Protein AF-E7C228-F1 (afdb_monomer_lite)

pLDDT: mean 93.17, std 3.85, range [82.06, 97.81]

Foldseek 3Di:
DVLVVLLLLQLLLQLLVQLLVCVVVVDDLVSSLVSSCCRSQVVQQVLCVVVVNPDGPCVVPVVSSVSSSVSSVVSVVCVVVCVVCVVVSVVSNVSSVVSCVVVSVVD

Structure (mmCIF, N/CA/C/O backbone):
data_AF-E7C228-F1
#
_entry.id   AF-E7C228-F1
#
loop_
_atom_site.group_PDB
_atom_site.id
_atom_site.type_symbol
_atom_site.label_atom_id
_atom_site.label_alt_id
_atom_site.label_comp_id
_atom_site.label_asym_id
_atom_site.label_entity_id
_atom_site.label_seq_id
_atom_site.pdbx_PDB_ins_code
_atom_site.Cartn_x
_atom_site.Cartn_y
_atom_site.Cartn_z
_atom_site.occupancy
_atom_site.B_iso_or_equiv
_atom_site.auth_seq_id
_atom_site.auth_comp_id
_atom_site.auth_asym_id
_atom_site.auth_atom_id
_atom_site.pdbx_PDB_model_num
ATOM 1 N N . MET A 1 1 ? -16.160 13.457 2.758 1.00 82.06 1 MET A N 1
ATOM 2 C CA . MET A 1 1 ? -16.003 13.508 1.285 1.00 82.06 1 MET A CA 1
ATOM 3 C C . MET A 1 1 ? -14.540 13.708 0.894 1.00 82.06 1 MET A C 1
ATOM 5 O O . MET A 1 1 ? -13.963 12.764 0.381 1.00 82.06 1 MET A O 1
ATOM 9 N N . LEU A 1 2 ? -13.902 14.844 1.218 1.00 90.69 2 LEU A N 1
ATOM 10 C CA . LEU A 1 2 ? -12.492 15.097 0.864 1.00 90.69 2 LEU A CA 1
ATOM 11 C C . LEU A 1 2 ? -11.511 14.046 1.423 1.00 90.69 2 LEU A C 1
ATOM 13 O O . LEU A 1 2 ? -10.788 13.431 0.650 1.00 90.69 2 LEU A O 1
ATOM 17 N N . LEU A 1 3 ? -11.531 13.782 2.737 1.00 91.00 3 LEU A N 1
ATOM 18 C CA . LEU A 1 3 ? -10.633 12.794 3.363 1.00 91.00 3 LEU A CA 1
ATOM 19 C C . LEU A 1 3 ? -10.780 11.387 2.778 1.00 91.00 3 LEU A C 1
ATOM 21 O O . LEU A 1 3 ? -9.801 10.664 2.679 1.00 91.00 3 LEU A O 1
ATOM 25 N N . HIS A 1 4 ? -11.988 11.015 2.357 1.00 91.44 4 HIS A N 1
ATOM 26 C CA . HIS A 1 4 ? -12.226 9.718 1.735 1.00 91.44 4 HIS A CA 1
ATOM 27 C C . HIS A 1 4 ? -11.577 9.632 0.348 1.00 91.44 4 HIS A C 1
ATOM 29 O O . HIS A 1 4 ? -10.909 8.652 0.051 1.00 91.44 4 HIS A O 1
ATOM 35 N N . ILE A 1 5 ? -11.686 10.682 -0.474 1.00 94.19 5 ILE A N 1
ATOM 36 C CA . ILE A 1 5 ? -11.004 10.739 -1.777 1.00 94.19 5 ILE A CA 1
ATOM 37 C C . ILE A 1 5 ? -9.487 10.670 -1.583 1.00 94.19 5 ILE A C 1
ATOM 39 O O . ILE A 1 5 ? -8.813 9.887 -2.245 1.00 94.19 5 ILE A O 1
ATOM 43 N N . LEU A 1 6 ? -8.952 11.453 -0.644 1.00 94.12 6 LEU A N 1
ATOM 44 C CA . LEU A 1 6 ? -7.520 11.447 -0.356 1.00 94.12 6 LEU A CA 1
ATOM 45 C C . LEU A 1 6 ? -7.055 10.099 0.216 1.00 94.12 6 LEU A C 1
ATOM 47 O O . LEU A 1 6 ? -5.950 9.664 -0.087 1.00 94.12 6 LEU A O 1
ATOM 51 N N . TYR A 1 7 ? -7.904 9.407 0.981 1.00 94.50 7 TYR A N 1
ATOM 52 C CA . TYR A 1 7 ? -7.641 8.050 1.455 1.00 94.50 7 TYR A CA 1
ATOM 53 C C . TYR A 1 7 ? -7.550 7.059 0.291 1.00 94.50 7 TYR A C 1
ATOM 55 O O . TYR A 1 7 ? -6.595 6.291 0.234 1.00 94.50 7 TYR A O 1
ATOM 63 N N . LEU A 1 8 ? -8.479 7.119 -0.671 1.00 95.12 8 LEU A N 1
ATOM 64 C CA . LEU A 1 8 ? -8.438 6.282 -1.876 1.00 95.12 8 LEU A CA 1
ATOM 65 C C . LEU A 1 8 ? -7.171 6.531 -2.706 1.00 95.12 8 LEU A C 1
ATOM 67 O O . LEU A 1 8 ? -6.544 5.585 -3.186 1.00 95.12 8 LEU A O 1
ATOM 71 N N . VAL A 1 9 ? -6.760 7.794 -2.838 1.00 94.56 9 VAL A N 1
ATOM 72 C CA . VAL A 1 9 ? -5.490 8.161 -3.482 1.00 94.56 9 VAL A CA 1
ATOM 73 C C . VAL A 1 9 ? -4.302 7.595 -2.700 1.00 94.56 9 VAL A C 1
ATOM 75 O O . VAL A 1 9 ? -3.406 7.012 -3.307 1.00 94.56 9 VAL A O 1
ATOM 78 N N . GLY A 1 10 ? -4.319 7.706 -1.370 1.00 94.75 10 GLY A N 1
ATOM 79 C CA . GLY A 1 10 ? -3.275 7.193 -0.485 1.00 94.75 10 GLY A CA 1
ATOM 80 C C . GLY A 1 10 ? -3.100 5.679 -0.590 1.00 94.75 10 GLY A C 1
ATOM 81 O O . GLY A 1 10 ? -2.003 5.220 -0.889 1.00 94.75 10 GLY A O 1
ATOM 82 N N . ILE A 1 11 ? -4.173 4.894 -0.430 1.00 96.38 11 ILE A N 1
ATOM 83 C CA . ILE A 1 11 ? -4.088 3.424 -0.535 1.00 96.38 11 ILE A CA 1
ATOM 84 C C . ILE A 1 11 ? -3.667 2.978 -1.938 1.00 96.38 11 ILE A C 1
ATOM 86 O O . ILE A 1 11 ? -2.996 1.961 -2.084 1.00 96.38 11 ILE A O 1
ATOM 90 N N . THR A 1 12 ? -4.019 3.750 -2.971 1.00 95.50 12 THR A N 1
ATOM 91 C CA . THR A 1 12 ? -3.559 3.488 -4.336 1.00 95.50 12 THR A CA 1
ATOM 92 C C . THR A 1 12 ? -2.056 3.718 -4.431 1.00 95.50 12 THR A C 1
ATOM 94 O O . THR A 1 12 ? -1.345 2.815 -4.851 1.00 95.50 12 THR A O 1
ATOM 97 N N . ALA A 1 13 ? -1.549 4.877 -4.001 1.00 93.88 13 ALA A N 1
ATOM 98 C CA . ALA A 1 13 ? -0.121 5.193 -4.042 1.00 93.88 13 ALA A CA 1
ATOM 99 C C . ALA A 1 13 ? 0.725 4.182 -3.246 1.00 93.88 13 ALA A C 1
ATOM 101 O O . ALA A 1 13 ? 1.705 3.655 -3.773 1.00 93.88 13 ALA A O 1
ATOM 102 N N . GLU A 1 14 ? 0.291 3.831 -2.037 1.00 95.06 14 GLU A N 1
ATOM 103 C CA . GLU A 1 14 ? 0.933 2.821 -1.187 1.00 95.06 14 GLU A CA 1
ATOM 104 C C . GLU A 1 14 ? 0.930 1.426 -1.823 1.00 95.06 14 GLU A C 1
ATOM 106 O O . GLU A 1 14 ? 1.931 0.706 -1.777 1.00 95.06 14 GLU A O 1
ATOM 111 N N . ALA A 1 15 ? -0.166 1.041 -2.487 1.00 96.38 15 ALA A N 1
ATOM 112 C CA . ALA A 1 15 ? -0.227 -0.214 -3.231 1.00 96.38 15 ALA A CA 1
ATOM 113 C C . ALA A 1 15 ? 0.830 -0.257 -4.341 1.00 96.38 15 ALA A C 1
ATOM 115 O O . ALA A 1 15 ? 1.493 -1.279 -4.529 1.00 96.38 15 ALA A O 1
ATOM 116 N N . MET A 1 16 ? 1.028 0.856 -5.053 1.00 94.12 16 MET A N 1
ATOM 117 C CA . MET A 1 16 ? 2.068 0.959 -6.078 1.00 94.12 16 MET A CA 1
ATOM 118 C C . MET A 1 16 ? 3.468 0.871 -5.451 1.00 94.12 16 MET A C 1
ATOM 120 O O . MET A 1 16 ? 4.323 0.142 -5.961 1.00 94.12 16 MET A O 1
ATOM 124 N N . THR A 1 17 ? 3.704 1.532 -4.313 1.00 92.50 17 THR A N 1
ATOM 125 C CA . THR A 1 17 ? 4.964 1.439 -3.555 1.00 92.50 17 THR A CA 1
ATOM 126 C C . THR A 1 17 ? 5.272 -0.009 -3.153 1.00 92.50 17 THR A C 1
ATOM 128 O O . THR A 1 17 ? 6.375 -0.507 -3.421 1.00 92.50 17 THR A O 1
ATOM 131 N N . GLY A 1 18 ? 4.290 -0.716 -2.584 1.00 94.38 18 GLY A N 1
ATOM 132 C CA . GLY A 1 18 ? 4.403 -2.128 -2.216 1.00 94.38 18 GLY A CA 1
ATOM 133 C C . GLY A 1 18 ? 4.633 -3.035 -3.427 1.00 94.38 18 GLY A C 1
ATOM 134 O O . GLY A 1 18 ? 5.527 -3.886 -3.406 1.00 94.38 18 GLY A O 1
ATOM 135 N N . ALA A 1 19 ? 3.919 -2.801 -4.530 1.00 95.81 19 ALA A N 1
ATOM 136 C CA . ALA A 1 19 ? 4.074 -3.574 -5.758 1.00 95.81 19 ALA A CA 1
ATOM 137 C C . ALA A 1 19 ? 5.474 -3.433 -6.373 1.00 95.81 19 ALA A C 1
ATOM 139 O O . ALA A 1 19 ? 6.086 -4.425 -6.773 1.00 95.81 19 ALA A O 1
ATOM 140 N N . LEU A 1 20 ? 6.035 -2.221 -6.391 1.00 93.19 20 LEU A N 1
ATOM 141 C CA . LEU A 1 20 ? 7.404 -1.986 -6.856 1.00 93.19 20 LEU A CA 1
ATOM 142 C C . LEU A 1 20 ? 8.437 -2.638 -5.934 1.00 93.19 20 LEU A C 1
ATOM 144 O O . LEU A 1 20 ? 9.455 -3.144 -6.411 1.00 93.19 20 LEU A O 1
ATOM 148 N N . ALA A 1 21 ? 8.204 -2.628 -4.619 1.00 93.06 21 ALA A N 1
ATOM 149 C CA . ALA A 1 21 ? 9.076 -3.296 -3.659 1.00 93.06 21 ALA A CA 1
ATOM 150 C C . ALA A 1 21 ? 9.091 -4.819 -3.859 1.00 93.06 21 ALA A C 1
ATOM 152 O O . ALA A 1 21 ? 10.173 -5.410 -3.912 1.00 93.06 21 ALA A O 1
ATOM 153 N N . ALA A 1 22 ? 7.922 -5.431 -4.054 1.00 95.38 22 ALA A N 1
ATOM 154 C CA . ALA A 1 22 ? 7.784 -6.848 -4.379 1.00 95.38 22 ALA A CA 1
ATOM 155 C C . ALA A 1 22 ? 8.400 -7.195 -5.746 1.00 95.38 22 ALA A C 1
ATOM 157 O O . ALA A 1 22 ? 9.142 -8.172 -5.871 1.00 95.38 22 ALA A O 1
ATOM 158 N N . GLY A 1 23 ? 8.189 -6.346 -6.756 1.00 91.44 23 GLY A N 1
ATOM 159 C CA . GLY A 1 23 ? 8.776 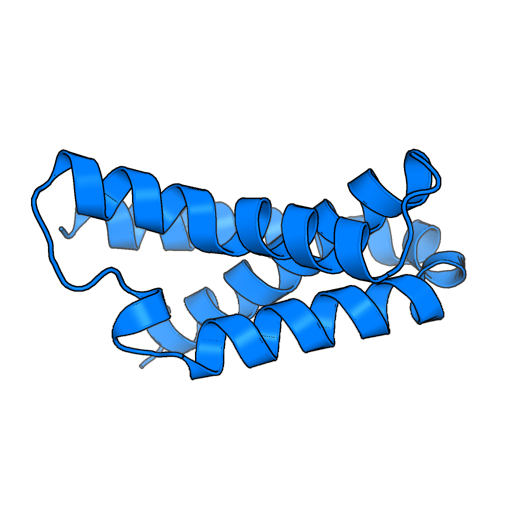-6.502 -8.089 1.00 91.44 23 GLY A CA 1
ATOM 160 C C . GLY A 1 23 ? 10.309 -6.489 -8.072 1.00 91.44 23 GLY A C 1
ATOM 161 O O . GLY A 1 23 ? 10.942 -7.320 -8.722 1.00 91.44 23 GLY A O 1
ATOM 162 N N . ARG A 1 24 ? 10.936 -5.633 -7.247 1.00 90.50 24 ARG A N 1
ATOM 163 C CA . ARG A 1 24 ? 12.402 -5.637 -7.037 1.00 90.50 24 ARG A CA 1
ATOM 164 C C . ARG A 1 24 ? 12.923 -6.949 -6.447 1.00 90.50 24 ARG A C 1
ATOM 166 O O . ARG A 1 24 ? 14.088 -7.285 -6.646 1.00 90.50 24 ARG A O 1
ATOM 173 N N . ARG A 1 25 ? 12.075 -7.692 -5.735 1.00 94.12 25 ARG A N 1
ATOM 174 C CA . ARG A 1 25 ? 12.375 -9.022 -5.186 1.00 94.12 25 ARG A CA 1
ATOM 175 C C . ARG A 1 25 ? 11.988 -10.165 -6.131 1.00 94.12 25 ARG A C 1
ATOM 177 O O . ARG A 1 25 ? 12.121 -11.316 -5.736 1.00 94.12 25 ARG A O 1
ATOM 184 N N . ARG A 1 26 ? 11.571 -9.861 -7.369 1.00 92.75 26 ARG A N 1
ATOM 185 C CA . ARG A 1 26 ? 11.137 -10.837 -8.386 1.00 92.75 26 ARG A CA 1
ATOM 186 C C . ARG A 1 26 ? 10.030 -11.774 -7.886 1.00 92.75 26 ARG A C 1
ATOM 188 O O . ARG A 1 26 ? 10.027 -12.955 -8.214 1.00 92.75 26 ARG A O 1
ATOM 195 N N . MET A 1 27 ? 9.116 -11.245 -7.074 1.00 96.06 27 MET A N 1
ATOM 196 C CA . MET A 1 27 ? 7.920 -11.978 -6.659 1.00 96.06 27 MET A CA 1
ATOM 197 C C . MET A 1 27 ? 6.964 -12.156 -7.843 1.00 96.06 27 MET A C 1
ATOM 199 O O . MET A 1 27 ? 6.971 -11.359 -8.784 1.00 96.06 27 MET A O 1
ATOM 203 N N . ASP A 1 28 ? 6.138 -13.195 -7.785 1.00 95.81 28 ASP A N 1
ATOM 204 C CA . ASP A 1 28 ? 5.048 -13.407 -8.731 1.00 95.81 28 ASP A CA 1
ATOM 205 C C . ASP A 1 28 ? 3.891 -12.419 -8.489 1.00 95.81 28 ASP A C 1
ATOM 207 O O . ASP A 1 28 ? 3.868 -11.670 -7.508 1.00 95.81 28 ASP A O 1
ATOM 211 N N . THR A 1 29 ? 2.907 -12.401 -9.390 1.00 94.31 29 THR A N 1
ATOM 212 C CA . THR A 1 29 ? 1.766 -11.474 -9.305 1.00 94.31 29 THR A CA 1
ATOM 213 C C . THR A 1 29 ? 0.993 -11.631 -7.998 1.00 94.31 29 THR A C 1
ATOM 215 O O . THR A 1 29 ? 0.552 -10.636 -7.425 1.00 94.31 29 THR A O 1
ATOM 218 N N . PHE A 1 30 ? 0.860 -12.861 -7.496 1.00 96.69 30 PHE A N 1
ATOM 219 C CA . PHE A 1 30 ? 0.211 -13.110 -6.216 1.00 96.69 30 PHE A CA 1
ATOM 220 C C . PHE A 1 30 ? 0.992 -12.468 -5.064 1.00 96.69 30 PHE A C 1
ATOM 222 O O . PHE A 1 30 ? 0.426 -11.689 -4.298 1.00 96.69 30 PHE A O 1
ATOM 229 N N . GLY A 1 31 ? 2.304 -12.704 -4.985 1.00 97.06 31 GLY A N 1
ATOM 230 C CA . GLY A 1 31 ? 3.169 -12.071 -3.995 1.00 97.06 31 GLY A CA 1
ATOM 231 C C . GLY A 1 31 ? 3.153 -10.543 -4.074 1.00 97.06 31 GLY A C 1
ATOM 232 O O . GLY A 1 31 ? 3.091 -9.874 -3.044 1.00 97.06 31 GLY A O 1
ATOM 233 N N . VAL A 1 32 ? 3.129 -9.980 -5.284 1.00 97.56 32 VAL A N 1
ATOM 234 C CA . VAL A 1 32 ? 2.986 -8.534 -5.511 1.00 97.56 32 VAL A CA 1
ATOM 235 C C . VAL A 1 32 ? 1.690 -7.994 -4.907 1.00 97.56 32 VAL A C 1
ATOM 237 O O . VAL A 1 32 ? 1.733 -6.992 -4.193 1.00 97.56 32 VAL A O 1
ATOM 240 N N . ILE A 1 33 ? 0.554 -8.655 -5.150 1.00 97.62 33 ILE A N 1
ATOM 241 C CA . ILE A 1 33 ? -0.744 -8.239 -4.603 1.00 97.62 33 ILE A CA 1
ATOM 242 C C . ILE A 1 33 ? -0.724 -8.306 -3.075 1.00 97.62 33 ILE A C 1
ATOM 244 O O . ILE A 1 33 ? -1.173 -7.363 -2.427 1.00 97.62 33 ILE A O 1
ATO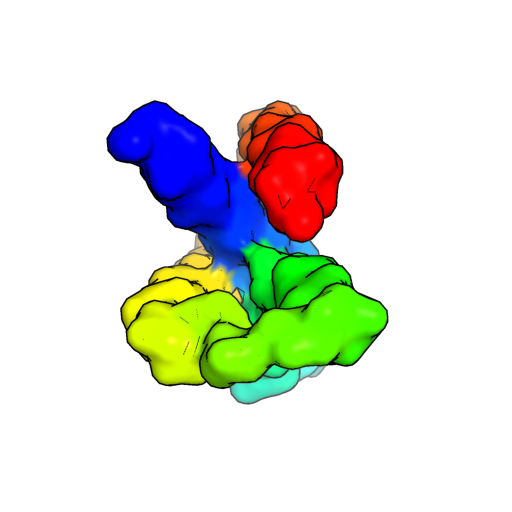M 248 N N . ILE A 1 34 ? -0.174 -9.371 -2.488 1.00 97.44 34 ILE A N 1
ATOM 249 C CA . ILE A 1 34 ? -0.097 -9.521 -1.028 1.00 97.44 34 ILE A CA 1
ATOM 250 C C . ILE A 1 34 ? 0.728 -8.398 -0.395 1.00 97.44 34 ILE A C 1
ATOM 252 O O . ILE A 1 34 ? 0.262 -7.763 0.551 1.00 97.44 34 ILE A O 1
ATOM 256 N N . ILE A 1 35 ? 1.918 -8.107 -0.928 1.00 97.81 35 ILE A N 1
ATOM 257 C CA . ILE A 1 35 ? 2.771 -7.035 -0.396 1.00 97.81 35 ILE A CA 1
ATOM 258 C C . ILE A 1 35 ? 2.111 -5.668 -0.582 1.00 97.81 35 ILE A C 1
ATOM 260 O O . ILE A 1 35 ? 2.066 -4.891 0.365 1.00 97.81 35 ILE A O 1
ATOM 264 N N . ALA A 1 36 ? 1.537 -5.388 -1.754 1.00 97.19 36 ALA A N 1
ATOM 265 C CA . ALA A 1 36 ? 0.812 -4.142 -1.999 1.00 97.19 36 ALA A CA 1
ATOM 266 C C . ALA A 1 36 ? -0.373 -3.955 -1.039 1.00 97.19 36 ALA A C 1
ATOM 268 O O . ALA A 1 36 ? -0.571 -2.869 -0.500 1.00 97.19 36 ALA A O 1
ATOM 269 N N . THR A 1 37 ? -1.123 -5.027 -0.775 1.00 97.38 37 THR A N 1
ATOM 270 C CA . THR A 1 37 ? -2.241 -5.043 0.180 1.00 97.38 37 THR A CA 1
ATOM 271 C C . THR A 1 37 ? -1.756 -4.769 1.598 1.00 97.38 37 THR A C 1
ATOM 273 O O . THR A 1 37 ? -2.289 -3.891 2.277 1.00 97.38 37 THR A O 1
ATOM 276 N N . ALA A 1 38 ? -0.704 -5.461 2.036 1.00 96.94 38 ALA A N 1
ATOM 277 C CA . ALA A 1 38 ? -0.113 -5.248 3.351 1.00 96.94 38 ALA A CA 1
ATOM 278 C C . ALA A 1 38 ? 0.387 -3.806 3.531 1.00 96.94 38 ALA A C 1
ATOM 280 O O . ALA A 1 38 ? 0.174 -3.218 4.587 1.00 96.94 38 ALA A O 1
ATOM 281 N N . THR A 1 39 ? 0.994 -3.209 2.504 1.00 95.38 39 THR A N 1
ATOM 282 C CA . THR A 1 39 ? 1.449 -1.814 2.543 1.00 95.38 39 THR A CA 1
ATOM 283 C C . THR A 1 39 ? 0.272 -0.833 2.602 1.00 95.38 39 THR A C 1
ATOM 285 O O . THR A 1 39 ? 0.217 0.002 3.499 1.00 95.38 39 THR A O 1
ATOM 288 N N . ALA A 1 40 ? -0.717 -0.975 1.716 1.00 96.50 40 ALA A N 1
ATOM 289 C CA . ALA A 1 40 ? -1.798 -0.000 1.569 1.00 96.50 40 ALA A CA 1
ATOM 290 C C . ALA A 1 40 ? -2.816 0.019 2.720 1.00 96.50 40 ALA A C 1
ATOM 292 O O . ALA A 1 40 ? -3.303 1.081 3.101 1.00 96.50 40 ALA A O 1
ATOM 293 N N . ILE A 1 41 ? -3.174 -1.147 3.266 1.00 95.88 41 ILE A N 1
ATOM 294 C CA . ILE A 1 41 ? -4.226 -1.275 4.293 1.00 95.88 41 ILE A CA 1
ATOM 295 C C . ILE A 1 41 ? -3.743 -1.926 5.592 1.00 95.88 41 ILE A C 1
ATOM 297 O O . ILE A 1 41 ? -4.496 -1.966 6.571 1.00 95.88 41 ILE A O 1
ATOM 301 N N . GLY A 1 42 ? -2.488 -2.378 5.662 1.00 95.50 42 GLY A N 1
ATOM 302 C CA . GLY A 1 42 ? -1.925 -2.968 6.878 1.00 95.50 42 GLY A CA 1
ATOM 303 C C . GLY A 1 42 ? -1.847 -1.982 8.039 1.00 95.50 42 GLY A C 1
ATOM 304 O O . GLY A 1 42 ? -2.250 -2.332 9.143 1.00 95.50 42 GLY A O 1
ATOM 305 N N . GLY A 1 43 ? -1.431 -0.733 7.802 1.00 93.81 43 GLY A N 1
ATOM 306 C CA . GLY A 1 43 ? -1.366 0.290 8.857 1.00 93.81 43 GLY A CA 1
ATOM 307 C C . GLY A 1 43 ? -2.729 0.572 9.500 1.00 93.81 43 GLY A C 1
ATOM 308 O O . GLY A 1 43 ? -2.862 0.545 10.723 1.00 93.81 43 GLY A O 1
ATOM 309 N N . GLY A 1 44 ? -3.767 0.751 8.674 1.00 93.31 44 GLY A N 1
ATOM 310 C CA . GLY A 1 44 ? -5.147 0.903 9.148 1.00 93.31 44 GLY A CA 1
ATOM 311 C C . GLY A 1 44 ? -5.664 -0.343 9.870 1.00 93.31 44 GLY A C 1
ATOM 312 O O . GLY A 1 44 ? -6.321 -0.218 10.895 1.00 93.31 44 GLY A O 1
ATOM 313 N N . SER A 1 45 ? -5.299 -1.538 9.395 1.00 95.62 45 SER A N 1
ATOM 314 C CA . SER A 1 45 ? -5.658 -2.797 10.059 1.00 95.62 45 SER A CA 1
ATOM 315 C C . SER A 1 45 ? -5.021 -2.912 11.443 1.00 95.62 45 SER A C 1
ATOM 317 O O . SER A 1 45 ? -5.708 -3.253 12.398 1.00 95.62 45 SER A O 1
ATOM 319 N N . VAL A 1 46 ? -3.729 -2.591 11.578 1.00 96.19 46 VAL A N 1
ATOM 320 C CA . VAL A 1 46 ? -3.036 -2.588 12.876 1.00 96.19 46 VAL A CA 1
ATOM 321 C C . VAL A 1 46 ? -3.681 -1.582 13.824 1.00 96.19 46 VAL A C 1
ATOM 323 O O . VAL A 1 46 ? -3.961 -1.932 14.966 1.00 96.19 46 VAL A O 1
ATOM 326 N N . ARG A 1 47 ? -3.976 -0.364 13.351 1.00 94.50 47 ARG A N 1
ATOM 327 C CA . ARG A 1 47 ? -4.705 0.643 14.135 1.00 94.50 47 ARG A CA 1
ATOM 328 C C . ARG A 1 47 ? -6.042 0.095 14.633 1.00 94.50 47 ARG A C 1
ATOM 330 O O . ARG A 1 47 ? -6.305 0.144 15.828 1.00 94.50 47 ARG A O 1
ATOM 337 N N . ASP A 1 48 ? -6.869 -0.425 13.730 1.00 94.19 48 ASP A N 1
ATOM 338 C CA . ASP A 1 48 ? -8.211 -0.906 14.062 1.00 94.19 48 ASP A CA 1
ATOM 339 C C . ASP A 1 48 ? -8.147 -2.069 15.072 1.00 94.19 48 ASP A C 1
ATOM 341 O O . ASP A 1 48 ? -8.897 -2.080 16.043 1.00 94.19 48 ASP A O 1
ATOM 345 N N . ILE A 1 49 ? -7.187 -2.991 14.921 1.00 95.81 49 ILE A N 1
ATOM 346 C CA . ILE A 1 49 ? -6.956 -4.089 15.874 1.00 95.81 49 ILE A CA 1
ATOM 347 C C . ILE A 1 49 ? -6.553 -3.557 17.254 1.00 95.81 49 ILE A C 1
ATOM 349 O O . ILE A 1 49 ? -7.116 -3.994 18.257 1.00 95.81 49 ILE A O 1
ATOM 353 N N . LEU A 1 50 ? -5.597 -2.622 17.317 1.00 96.00 50 LEU A N 1
ATOM 354 C CA . LEU A 1 50 ? -5.111 -2.051 18.580 1.00 96.00 50 LEU A CA 1
ATOM 355 C C . LEU A 1 50 ? -6.200 -1.276 19.329 1.00 96.00 50 LEU A C 1
ATOM 357 O O . LEU A 1 50 ? -6.211 -1.280 20.557 1.00 96.00 50 LEU A O 1
ATOM 361 N N . LEU A 1 51 ? -7.117 -0.641 18.598 1.00 95.06 51 LEU A N 1
ATOM 362 C CA . LEU A 1 51 ? -8.244 0.106 19.160 1.00 95.06 51 LEU A CA 1
ATOM 363 C C . LEU A 1 51 ? -9.489 -0.766 19.400 1.00 95.06 51 LEU A C 1
ATOM 365 O O . LEU A 1 51 ? -10.496 -0.279 19.904 1.00 95.06 51 LEU A O 1
ATOM 369 N N . GLY A 1 52 ? -9.446 -2.057 19.053 1.00 95.31 52 GLY A N 1
ATOM 370 C CA . GLY A 1 52 ? -10.591 -2.961 19.186 1.00 95.31 52 GLY A CA 1
ATOM 371 C C . GLY A 1 52 ? -11.746 -2.648 18.225 1.00 95.31 52 GLY A C 1
ATOM 372 O O . GLY A 1 52 ? -12.886 -3.036 18.482 1.00 95.31 52 GLY A O 1
ATOM 373 N N . HIS A 1 53 ? -11.476 -1.949 17.123 1.00 93.94 53 HIS A N 1
ATOM 374 C CA . HIS A 1 53 ? -12.460 -1.573 16.116 1.00 93.94 53 HIS A CA 1
ATOM 375 C C . HIS A 1 53 ? -12.642 -2.692 15.088 1.00 93.94 53 HIS A C 1
ATOM 377 O O . HIS A 1 53 ? -11.781 -2.956 14.251 1.00 93.94 53 HIS A O 1
ATOM 383 N N . TYR A 1 54 ? -13.809 -3.335 15.136 1.00 94.00 54 TYR A N 1
ATOM 384 C CA . TYR A 1 54 ? -14.211 -4.379 14.197 1.00 94.00 54 TYR A CA 1
ATOM 385 C C . TYR A 1 54 ? -15.580 -4.060 13.575 1.00 94.00 54 TYR A C 1
ATOM 387 O O . TYR A 1 54 ? -16.424 -3.449 14.234 1.00 94.00 54 TYR A O 1
ATOM 395 N N . PRO A 1 55 ? -15.846 -4.504 12.333 1.00 94.25 55 PRO A N 1
ATOM 396 C CA . PRO A 1 55 ? -14.919 -5.176 11.415 1.00 94.25 55 PRO A CA 1
ATOM 397 C C . PRO A 1 55 ? -13.824 -4.230 10.891 1.00 94.25 55 PRO A C 1
ATOM 399 O O . PRO A 1 55 ? -14.032 -3.019 10.833 1.00 94.25 55 PRO A O 1
ATOM 402 N N . LEU A 1 56 ? -12.674 -4.788 10.487 1.00 94.62 56 LEU A N 1
ATOM 403 C CA . LEU A 1 56 ? -11.567 -4.008 9.911 1.00 94.62 56 LEU A CA 1
ATOM 404 C C . LEU A 1 56 ? -12.042 -3.216 8.687 1.00 94.62 56 LEU A C 1
ATOM 406 O O . LEU A 1 56 ? -12.907 -3.688 7.942 1.00 94.62 56 L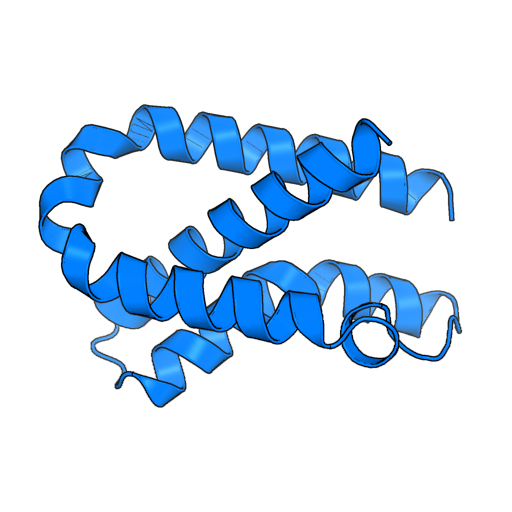EU A O 1
ATOM 410 N N . GLY A 1 57 ? -11.436 -2.053 8.428 1.00 91.75 57 GLY A N 1
ATOM 411 C CA . GLY A 1 57 ? -11.862 -1.165 7.339 1.00 91.75 57 GLY A CA 1
ATOM 412 C C . GLY A 1 57 ? -12.042 -1.853 5.977 1.00 91.75 57 GLY A C 1
ATOM 413 O O . GLY A 1 57 ? -13.055 -1.640 5.318 1.00 91.75 57 GLY A O 1
ATOM 414 N N . TRP A 1 58 ? -11.120 -2.733 5.584 1.00 94.00 58 TRP A N 1
ATOM 415 C CA . TRP A 1 58 ? -11.172 -3.466 4.310 1.00 94.00 58 TRP A CA 1
ATOM 416 C C . TRP A 1 58 ? -12.148 -4.655 4.302 1.00 94.00 58 TRP A C 1
ATOM 418 O O . TRP A 1 58 ? -12.546 -5.109 3.236 1.00 94.00 58 TRP A O 1
ATOM 428 N N . VAL A 1 59 ? -12.556 -5.154 5.474 1.00 95.19 59 VAL A N 1
ATOM 429 C CA . VAL A 1 59 ? -13.621 -6.165 5.602 1.00 95.19 59 VAL A CA 1
ATOM 430 C C . VAL A 1 59 ? -14.985 -5.495 5.463 1.00 95.19 59 VAL A C 1
ATOM 432 O O . VAL A 1 59 ? -15.879 -6.028 4.812 1.00 95.19 59 VAL A O 1
ATOM 435 N N . LYS A 1 60 ? -15.136 -4.301 6.048 1.00 95.19 60 LYS A N 1
ATOM 436 C CA . LYS A 1 60 ? -16.337 -3.474 5.896 1.00 95.19 60 LYS A CA 1
ATOM 437 C C . LYS A 1 60 ? -16.495 -2.936 4.471 1.00 95.19 60 LYS A C 1
AT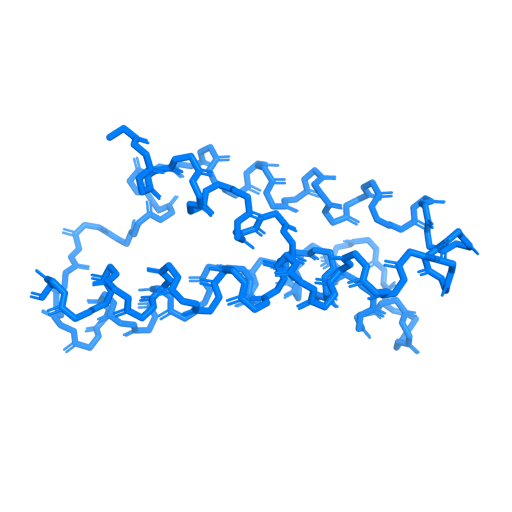OM 439 O O . LYS A 1 60 ? -17.620 -2.813 3.998 1.00 95.19 60 LYS A O 1
ATOM 444 N N . HIS A 1 61 ? -15.372 -2.629 3.822 1.00 95.38 61 HIS A N 1
ATOM 445 C CA . HIS A 1 61 ? -15.284 -2.051 2.482 1.00 95.38 61 HIS A CA 1
ATOM 446 C C . HIS A 1 61 ? -14.363 -2.894 1.579 1.00 95.38 61 HIS A C 1
ATOM 448 O O . HIS A 1 61 ? -13.202 -2.522 1.356 1.00 95.38 61 HIS A O 1
ATOM 454 N N . PRO A 1 62 ? -14.845 -4.045 1.064 1.00 95.56 62 PRO A N 1
ATOM 455 C CA . PRO A 1 62 ? -14.060 -4.942 0.211 1.00 95.56 62 PRO A CA 1
ATOM 456 C C . PRO A 1 62 ? -13.547 -4.279 -1.073 1.00 95.56 62 PRO A C 1
ATOM 458 O O . PRO A 1 62 ? -12.535 -4.703 -1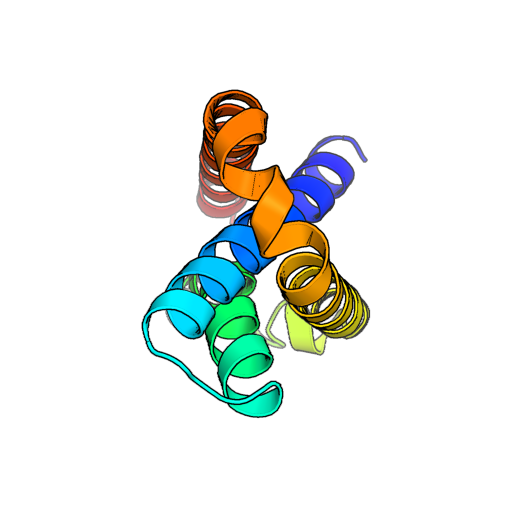.635 1.00 95.56 62 PRO A O 1
ATOM 461 N N . GLU A 1 63 ? -14.206 -3.211 -1.526 1.00 96.44 63 GLU A N 1
ATOM 462 C CA . GLU A 1 63 ? -13.786 -2.398 -2.662 1.00 96.44 63 GLU A CA 1
ATOM 463 C C . GLU A 1 63 ? -12.349 -1.876 -2.518 1.00 96.44 63 GLU A C 1
ATOM 465 O O . GLU A 1 63 ? -11.640 -1.771 -3.518 1.00 96.44 63 GLU A O 1
ATOM 470 N N . TYR A 1 64 ? -11.864 -1.632 -1.295 1.00 96.31 64 TYR A N 1
ATOM 471 C CA . TYR A 1 64 ? -10.485 -1.189 -1.070 1.00 96.31 64 TYR A CA 1
ATOM 472 C C . TYR A 1 64 ? -9.467 -2.253 -1.476 1.00 96.31 64 TYR A C 1
ATOM 474 O O . TYR A 1 64 ? -8.442 -1.923 -2.069 1.00 96.31 64 TYR A O 1
ATOM 482 N N . VAL A 1 65 ? -9.762 -3.532 -1.229 1.00 96.75 65 VAL A N 1
ATOM 483 C CA . VAL A 1 65 ? -8.890 -4.641 -1.644 1.00 96.75 65 VAL A CA 1
ATOM 484 C C . VAL A 1 65 ? -8.837 -4.729 -3.167 1.00 96.75 65 VAL A C 1
ATOM 486 O O . VAL A 1 65 ? -7.764 -4.912 -3.734 1.00 96.75 65 VAL A O 1
ATOM 489 N N . ILE A 1 66 ? -9.975 -4.538 -3.841 1.00 97.38 66 ILE A N 1
ATOM 490 C CA . ILE A 1 66 ? -10.051 -4.555 -5.308 1.00 97.38 66 ILE A CA 1
ATOM 491 C C . ILE A 1 66 ? -9.242 -3.396 -5.901 1.00 97.38 66 ILE A C 1
ATOM 493 O O . ILE A 1 66 ? -8.478 -3.604 -6.846 1.00 97.38 66 ILE A O 1
ATOM 497 N N . ILE A 1 67 ? -9.361 -2.193 -5.331 1.00 97.44 67 ILE A N 1
ATOM 498 C CA . ILE A 1 67 ? -8.591 -1.013 -5.750 1.00 97.44 67 ILE A CA 1
ATOM 499 C C . ILE A 1 67 ? -7.092 -1.279 -5.603 1.00 97.44 67 ILE A C 1
ATOM 501 O O . ILE A 1 67 ? -6.338 -1.085 -6.555 1.00 97.44 67 ILE A O 1
ATOM 505 N N . VAL A 1 68 ? -6.669 -1.784 -4.444 1.00 97.56 68 VAL A N 1
ATOM 506 C CA . VAL A 1 68 ? -5.260 -2.073 -4.155 1.00 97.56 68 VAL A CA 1
ATOM 507 C C . VAL A 1 68 ? -4.710 -3.170 -5.066 1.00 97.56 68 VAL A C 1
ATOM 509 O O . VAL A 1 68 ? -3.643 -2.996 -5.651 1.00 97.56 68 VAL A O 1
ATOM 512 N N . ALA A 1 69 ? -5.441 -4.269 -5.255 1.00 97.62 69 ALA A N 1
ATOM 513 C CA . ALA A 1 69 ? -5.030 -5.351 -6.146 1.00 97.62 69 ALA A CA 1
ATOM 514 C C . ALA A 1 69 ? -4.913 -4.872 -7.601 1.00 97.62 69 ALA A C 1
ATOM 516 O O . ALA A 1 69 ? -3.926 -5.165 -8.276 1.00 97.62 69 ALA A O 1
ATOM 517 N N . THR A 1 70 ? -5.877 -4.077 -8.071 1.00 97.62 70 THR A N 1
ATOM 518 C CA . THR A 1 70 ? -5.854 -3.509 -9.426 1.00 97.62 70 THR A CA 1
ATOM 519 C C . THR A 1 70 ? -4.674 -2.555 -9.594 1.00 97.62 70 THR A C 1
ATOM 521 O O . THR A 1 70 ? -3.927 -2.667 -10.566 1.00 97.62 70 THR A O 1
ATOM 524 N N . ALA A 1 71 ? -4.443 -1.663 -8.626 1.00 96.19 71 ALA A N 1
ATOM 525 C CA . ALA A 1 71 ? -3.298 -0.758 -8.625 1.00 96.19 71 ALA A CA 1
ATOM 526 C C . ALA A 1 71 ? -1.969 -1.526 -8.634 1.00 96.19 71 ALA A C 1
ATOM 528 O O . ALA A 1 71 ? -1.068 -1.187 -9.404 1.00 96.19 71 ALA A O 1
ATOM 529 N N . ALA A 1 72 ? -1.855 -2.595 -7.844 1.00 96.62 72 ALA A N 1
ATOM 530 C CA . ALA A 1 72 ? -0.669 -3.439 -7.792 1.00 96.62 72 ALA A CA 1
ATOM 531 C C . ALA A 1 72 ? -0.376 -4.098 -9.147 1.00 96.62 72 ALA A C 1
ATOM 533 O O . ALA A 1 72 ? 0.745 -4.003 -9.649 1.00 96.62 72 ALA A O 1
ATOM 534 N N . VAL A 1 73 ? -1.390 -4.695 -9.784 1.00 96.06 73 VAL A N 1
ATOM 535 C CA . VAL A 1 73 ? -1.246 -5.325 -11.106 1.00 96.06 73 VAL A CA 1
ATOM 536 C C . VAL A 1 73 ? -0.867 -4.286 -12.161 1.00 96.06 73 VAL A C 1
ATOM 538 O O . VAL A 1 73 ? 0.122 -4.472 -12.870 1.00 96.06 73 VAL A O 1
ATOM 541 N N . LEU A 1 74 ? -1.567 -3.149 -12.222 1.00 95.25 74 LEU A N 1
ATOM 542 C CA . LEU A 1 74 ? -1.243 -2.067 -13.159 1.00 95.25 74 LEU A CA 1
ATOM 543 C C . LEU A 1 74 ? 0.182 -1.537 -12.957 1.00 95.25 74 LEU A C 1
ATOM 545 O O . LEU A 1 74 ? 0.890 -1.258 -13.925 1.00 95.25 74 LEU A O 1
ATOM 549 N N . THR A 1 75 ? 0.644 -1.465 -11.710 1.00 93.31 75 THR A N 1
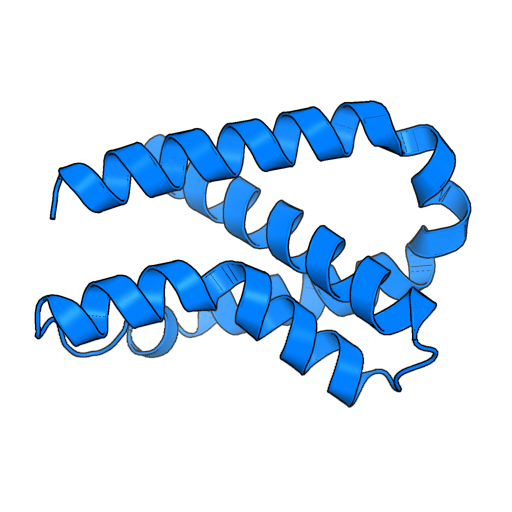ATOM 550 C CA . THR A 1 75 ? 2.005 -1.026 -11.389 1.00 93.31 75 THR A CA 1
ATOM 551 C C . THR A 1 75 ? 3.063 -1.947 -11.974 1.00 93.31 75 THR A C 1
ATOM 553 O O . THR A 1 75 ? 4.099 -1.458 -12.416 1.00 93.31 75 THR A O 1
ATOM 556 N N . THR A 1 76 ? 2.820 -3.260 -12.033 1.00 90.50 76 THR A N 1
ATOM 557 C CA . THR A 1 76 ? 3.787 -4.189 -12.643 1.00 90.50 76 THR A CA 1
ATOM 558 C C . THR A 1 76 ? 3.957 -3.948 -14.143 1.00 90.50 76 THR A C 1
ATOM 560 O O . THR A 1 76 ? 5.069 -4.048 -14.652 1.00 90.50 76 THR A O 1
ATOM 563 N N . ILE A 1 77 ? 2.886 -3.542 -14.832 1.00 89.62 77 ILE A N 1
ATOM 564 C CA . ILE A 1 77 ? 2.901 -3.202 -16.262 1.00 89.62 77 ILE A CA 1
ATOM 565 C C . ILE A 1 77 ? 3.615 -1.861 -16.490 1.00 89.62 77 ILE A C 1
ATOM 567 O O . ILE A 1 77 ? 4.420 -1.724 -17.408 1.00 89.62 77 ILE A O 1
ATOM 571 N N . VAL A 1 78 ? 3.356 -0.872 -15.630 1.00 89.69 78 VAL A N 1
ATOM 572 C CA . VAL A 1 78 ? 3.906 0.494 -15.742 1.00 89.69 78 VAL A CA 1
ATOM 573 C C . VAL A 1 78 ? 5.286 0.629 -15.069 1.00 89.69 78 VAL A C 1
ATOM 575 O O . VAL A 1 78 ? 5.920 1.684 -15.129 1.00 89.69 78 VAL A O 1
ATOM 578 N N . ALA A 1 79 ? 5.814 -0.449 -14.480 1.00 86.88 79 ALA A N 1
ATOM 579 C CA . ALA A 1 79 ? 7.098 -0.471 -13.779 1.00 86.88 79 ALA A CA 1
ATOM 580 C C . ALA A 1 79 ? 8.279 0.135 -14.574 1.00 86.88 79 ALA A C 1
ATOM 582 O O . ALA A 1 79 ? 9.072 0.850 -13.959 1.00 86.88 79 ALA A O 1
ATOM 583 N N . PRO A 1 80 ? 8.403 -0.043 -15.909 1.00 86.44 80 PRO A N 1
ATOM 584 C CA . PRO A 1 80 ? 9.480 0.583 -16.685 1.00 86.44 80 PRO A CA 1
ATOM 585 C C . PRO A 1 80 ? 9.422 2.119 -16.724 1.00 86.44 80 PRO A C 1
ATOM 587 O O . PRO A 1 80 ? 10.455 2.771 -16.843 1.00 86.44 80 PRO A O 1
ATOM 590 N N . VAL A 1 81 ? 8.226 2.708 -16.608 1.00 87.62 81 VAL A N 1
ATOM 591 C CA . VAL A 1 81 ? 8.003 4.169 -16.635 1.00 87.62 81 VAL A CA 1
ATOM 592 C C . VAL A 1 81 ? 8.145 4.780 -15.235 1.00 87.62 81 VAL A C 1
ATOM 594 O O . VAL A 1 81 ? 8.373 5.979 -15.072 1.00 87.62 81 VAL A O 1
ATOM 597 N N . MET A 1 82 ? 8.073 3.945 -14.201 1.00 82.81 82 MET A N 1
ATOM 598 C CA . MET A 1 82 ? 8.106 4.361 -12.805 1.00 82.81 82 MET A CA 1
ATOM 599 C C . MET A 1 82 ? 9.312 5.226 -12.392 1.00 82.81 82 MET A C 1
ATOM 601 O O . MET A 1 82 ? 9.111 6.177 -11.631 1.00 82.81 82 MET A O 1
ATOM 605 N N . PRO A 1 83 ? 10.549 4.989 -12.883 1.00 83.88 83 PRO A N 1
ATOM 606 C CA . PRO A 1 83 ? 11.690 5.842 -12.549 1.00 83.88 83 PRO A CA 1
ATOM 607 C C . PRO A 1 83 ? 11.468 7.319 -12.903 1.00 83.88 83 PRO A C 1
ATOM 609 O O . PRO A 1 83 ? 11.908 8.199 -12.163 1.00 83.88 83 PRO A O 1
ATOM 612 N N . TYR A 1 84 ? 10.731 7.597 -13.983 1.00 86.94 84 TYR A N 1
ATOM 613 C CA . TYR A 1 84 ? 10.410 8.955 -14.429 1.00 86.94 84 TYR A CA 1
ATOM 614 C C . TYR A 1 84 ? 9.325 9.618 -13.569 1.00 86.94 84 TYR A C 1
ATOM 616 O O . TYR A 1 84 ? 9.293 10.839 -13.437 1.00 86.94 84 TYR A O 1
ATOM 624 N N . LEU A 1 85 ? 8.463 8.821 -12.933 1.00 85.38 85 LEU A N 1
ATOM 625 C CA . LEU A 1 85 ? 7.357 9.298 -12.098 1.00 85.38 85 LEU A CA 1
ATOM 626 C C . LEU A 1 85 ? 7.729 9.431 -10.615 1.00 85.38 85 LEU A C 1
ATOM 628 O O . LEU A 1 85 ? 6.901 9.859 -9.812 1.00 85.38 85 LEU A O 1
ATOM 632 N N . ARG A 1 86 ? 8.977 9.124 -10.235 1.00 84.12 86 ARG A N 1
ATOM 633 C CA . ARG A 1 86 ? 9.435 9.054 -8.837 1.00 84.12 86 ARG A CA 1
ATOM 634 C C . ARG A 1 86 ? 9.006 10.249 -7.978 1.00 84.12 86 ARG A C 1
ATOM 636 O O . ARG A 1 86 ? 8.569 10.054 -6.849 1.00 84.12 86 ARG A O 1
ATOM 643 N N . LYS A 1 87 ? 9.123 11.481 -8.492 1.00 87.38 87 LYS A N 1
ATOM 644 C CA . LYS A 1 87 ? 8.755 12.694 -7.738 1.00 87.38 87 LYS A CA 1
ATOM 645 C C . LYS A 1 87 ? 7.251 12.765 -7.464 1.00 87.38 87 LYS A C 1
ATOM 647 O O . LYS A 1 87 ? 6.862 13.136 -6.365 1.00 87.38 87 LYS A O 1
ATOM 652 N N . VAL A 1 88 ? 6.427 12.389 -8.441 1.00 85.00 88 VAL A N 1
ATOM 653 C CA . VAL A 1 88 ? 4.965 12.344 -8.294 1.00 85.00 88 VAL A CA 1
ATOM 654 C C . VAL A 1 88 ? 4.584 11.300 -7.247 1.00 85.00 88 VAL A C 1
ATOM 656 O O . VAL A 1 88 ? 3.820 11.612 -6.341 1.00 85.00 88 VAL A O 1
ATOM 659 N N . PHE A 1 89 ? 5.189 10.110 -7.303 1.00 84.69 89 PHE A N 1
ATOM 660 C CA . PHE A 1 89 ? 4.960 9.055 -6.312 1.00 84.69 89 PHE A CA 1
ATOM 661 C C . PHE A 1 89 ? 5.294 9.487 -4.893 1.00 84.69 89 PHE A C 1
ATOM 663 O O . PHE A 1 89 ? 4.456 9.343 -4.018 1.00 84.69 89 PHE A O 1
ATOM 670 N N . LEU A 1 90 ? 6.467 10.085 -4.678 1.00 87.19 90 LEU A N 1
ATOM 671 C CA . LEU A 1 90 ? 6.868 10.601 -3.364 1.00 87.19 90 LEU A CA 1
ATOM 672 C C . LEU A 1 90 ? 5.878 11.628 -2.798 1.00 87.19 90 LEU A C 1
ATOM 674 O O . LEU A 1 90 ? 5.643 11.653 -1.595 1.00 87.19 90 LEU A O 1
ATOM 678 N N . VAL A 1 91 ? 5.296 12.476 -3.649 1.00 90.25 91 VAL A N 1
ATOM 679 C CA . VAL A 1 91 ? 4.289 13.455 -3.215 1.00 90.25 91 VAL A CA 1
ATOM 680 C C . VAL A 1 91 ? 2.966 12.772 -2.865 1.00 90.25 91 VAL A C 1
ATOM 682 O O . VAL A 1 91 ? 2.357 13.124 -1.858 1.00 90.25 91 VAL A O 1
ATOM 685 N N . LEU A 1 92 ? 2.524 11.798 -3.665 1.00 87.50 92 LEU A N 1
ATOM 686 C CA . LEU A 1 92 ? 1.302 11.034 -3.391 1.00 87.50 92 LEU A CA 1
ATOM 687 C C . LEU A 1 92 ? 1.429 10.179 -2.123 1.00 87.50 92 LEU A C 1
ATOM 689 O O . LEU A 1 92 ? 0.490 10.118 -1.337 1.00 87.50 92 LEU A O 1
ATOM 693 N N . ASP A 1 93 ? 2.598 9.582 -1.906 1.00 88.81 93 ASP A N 1
ATOM 694 C CA . ASP A 1 93 ? 2.958 8.814 -0.712 1.00 88.81 93 ASP A CA 1
ATOM 695 C C . ASP A 1 93 ? 2.937 9.704 0.541 1.00 88.81 93 ASP A C 1
ATOM 697 O O . ASP A 1 93 ? 2.249 9.411 1.517 1.00 88.81 93 ASP A O 1
ATOM 701 N N . ALA A 1 94 ? 3.569 10.884 0.472 1.00 91.69 94 ALA A N 1
ATOM 702 C CA . ALA A 1 94 ? 3.521 11.869 1.551 1.00 91.69 94 ALA A CA 1
ATOM 703 C C . ALA A 1 94 ? 2.088 12.346 1.846 1.00 91.69 94 ALA A C 1
ATOM 705 O O . ALA A 1 94 ? 1.717 12.526 3.007 1.00 91.69 94 ALA A O 1
ATOM 706 N N . LEU A 1 95 ? 1.266 12.532 0.809 1.00 92.31 95 LEU A N 1
ATOM 707 C CA . LEU A 1 95 ? -0.148 12.867 0.963 1.00 92.31 95 LEU A CA 1
ATOM 708 C C . LEU A 1 95 ? -0.910 11.734 1.662 1.00 92.31 95 LEU A C 1
ATOM 710 O O . LEU A 1 95 ? -1.679 12.010 2.583 1.00 92.31 95 LEU A O 1
ATOM 714 N N . GLY A 1 96 ? -0.669 10.478 1.276 1.00 90.44 96 GLY A N 1
ATOM 715 C CA . GLY A 1 96 ? -1.209 9.298 1.954 1.00 90.44 96 GLY A CA 1
ATOM 716 C C . GLY A 1 96 ? -0.849 9.288 3.438 1.00 90.44 96 GLY A C 1
ATOM 717 O O . GLY A 1 96 ? -1.739 9.213 4.283 1.00 90.44 96 GLY A O 1
ATOM 718 N N . LEU A 1 97 ? 0.427 9.496 3.767 1.00 91.88 97 LEU A N 1
ATOM 719 C CA . LEU A 1 97 ? 0.924 9.536 5.143 1.00 91.88 97 LEU A CA 1
ATOM 720 C C . LEU A 1 97 ? 0.257 10.633 5.992 1.00 91.88 97 LEU A C 1
ATOM 722 O O . LEU A 1 97 ? -0.118 10.383 7.141 1.00 91.88 97 LEU A O 1
ATOM 726 N N . VAL A 1 98 ? 0.042 11.828 5.430 1.00 94.44 98 VAL A N 1
ATOM 727 C CA . VAL A 1 98 ? -0.716 12.906 6.095 1.00 94.44 98 VAL A CA 1
ATOM 728 C C . VAL A 1 98 ? -2.158 12.471 6.359 1.00 94.44 98 VAL A C 1
ATOM 730 O O . VAL A 1 98 ? -2.660 12.624 7.473 1.00 94.44 98 VAL A O 1
ATOM 733 N N . VAL A 1 99 ? -2.825 11.900 5.357 1.00 94.25 99 VAL A N 1
ATOM 734 C CA . VAL A 1 99 ? -4.228 11.479 5.460 1.00 94.25 99 VAL A CA 1
ATOM 735 C C . VAL A 1 99 ? -4.392 10.362 6.484 1.00 94.25 99 VAL A C 1
ATOM 737 O O . VAL A 1 99 ? -5.276 10.449 7.333 1.00 94.25 99 VAL A O 1
ATOM 740 N N . PHE A 1 100 ? -3.533 9.341 6.458 1.00 93.75 100 PHE A N 1
ATOM 741 C CA . PHE A 1 100 ? -3.573 8.246 7.427 1.00 93.75 100 PHE A CA 1
ATOM 742 C C . PHE A 1 100 ? -3.305 8.734 8.848 1.00 93.75 100 PHE A C 1
ATOM 744 O O . PHE A 1 100 ? -3.960 8.257 9.771 1.00 93.75 100 PHE A O 1
ATOM 751 N N . SER A 1 101 ? -2.415 9.716 9.022 1.00 94.12 101 SER A N 1
ATOM 752 C CA . SER A 1 101 ? -2.148 10.334 10.326 1.00 94.12 101 SER A CA 1
ATOM 753 C C . SER A 1 101 ? -3.368 11.092 10.856 1.00 94.12 101 SER A C 1
ATOM 755 O O . SER A 1 101 ? -3.744 10.907 12.009 1.00 94.12 101 SER A O 1
ATOM 757 N N . ILE A 1 102 ? -4.029 11.899 10.016 1.00 94.75 102 ILE A N 1
ATOM 758 C CA . ILE A 1 102 ? -5.244 12.639 10.402 1.00 94.75 102 ILE A CA 1
ATOM 759 C C . ILE A 1 102 ? -6.376 11.671 10.744 1.00 94.75 102 ILE A C 1
ATOM 761 O O . ILE A 1 102 ? -6.977 11.795 11.806 1.00 94.75 102 ILE A O 1
ATOM 765 N N . ILE A 1 103 ? -6.658 10.700 9.867 1.00 92.56 103 ILE A N 1
ATOM 766 C CA . ILE A 1 103 ? -7.718 9.713 10.110 1.00 92.56 103 ILE A CA 1
ATOM 767 C C . ILE A 1 103 ? -7.381 8.899 11.360 1.00 92.56 103 ILE A C 1
ATOM 769 O O . ILE A 1 103 ? -8.260 8.652 12.168 1.00 92.56 103 ILE A O 1
ATOM 773 N N . GLY A 1 104 ? -6.125 8.490 11.543 1.00 90.44 104 GLY A N 1
ATOM 774 C CA . GLY A 1 104 ? -5.688 7.752 12.725 1.00 90.44 104 GLY A CA 1
ATOM 775 C C . GLY A 1 104 ? -5.842 8.534 14.029 1.00 90.44 104 GLY A C 1
ATOM 776 O O . GLY A 1 104 ? -6.242 7.941 15.017 1.00 90.44 104 GLY A O 1
ATOM 777 N N . ALA A 1 105 ? -5.578 9.842 14.026 1.00 92.12 105 ALA A N 1
ATOM 778 C CA . ALA A 1 105 ? -5.708 10.698 15.208 1.00 92.12 105 ALA A CA 1
ATOM 779 C C . ALA A 1 105 ? -7.160 11.083 15.551 1.00 92.12 105 ALA A C 1
ATOM 781 O O . ALA A 1 105 ? -7.417 11.582 16.642 1.00 92.12 105 ALA A O 1
ATOM 782 N N . GLN A 1 106 ? -8.097 10.911 14.614 1.00 88.94 106 GLN A N 1
ATOM 783 C CA . GLN A 1 106 ? -9.527 11.180 14.815 1.00 88.94 106 GLN A CA 1
ATOM 784 C C . GLN A 1 106 ? -10.306 9.987 15.383 1.00 88.94 106 GLN A C 1
ATOM 786 O O . GLN A 1 106 ? -11.484 10.143 15.705 1.00 88.94 106 GLN A O 1
ATOM 791 N N . VAL A 1 107 ? -9.678 8.811 15.428 1.00 82.44 107 VAL A N 1
ATOM 792 C CA . VAL A 1 107 ? -10.256 7.548 15.903 1.00 82.44 107 VAL A CA 1
ATOM 793 C C . VAL A 1 107 ? -9.866 7.344 17.358 1.00 82.44 107 VAL A C 1
ATOM 795 O O . VAL A 1 107 ? -10.769 6.955 18.128 1.00 82.44 107 VAL A O 1
#

Organism: NCBI:txid723554

Secondary structure (DSSP, 8-state):
-HHHHHHHHHHHHHHHHHHHHHHHTT--HHHHHHHHHHHHHHHHHHHHHHTT--S-HHHH-THHHHHHHHHHHHHHHHTTTHHHHHHHHHHHHHHHHHHHHHHHHT-

InterPro domains:
  IPR005115 Glycine transporter [PF03458] (5-78)

Radius of gyration: 13.62 Å; chains: 1; bounding box: 29×28×36 Å

Sequence (107 aa):
MLLHILYLVGITAEAMTGALAAGRRRMDTFGVIIIATATAIGGGSVRDILLGHYPLGWVKHPEYVIIVATAAVLTTIVAPVMPYLRKVFLVLDALGLVVFSIIGAQV